Protein AF-A0A7V1V5C9-F1 (afdb_monomer_lite)

Structure (mmCIF, N/CA/C/O backbone):
data_AF-A0A7V1V5C9-F1
#
_entry.id   AF-A0A7V1V5C9-F1
#
loop_
_atom_site.group_PDB
_atom_site.id
_atom_site.type_symbol
_atom_site.label_atom_id
_atom_site.label_alt_id
_atom_site.label_comp_id
_atom_site.label_asym_id
_atom_site.label_entity_id
_atom_site.label_seq_id
_atom_site.pdbx_PDB_ins_code
_atom_site.Cartn_x
_atom_site.Cartn_y
_atom_site.Cartn_z
_atom_site.occupancy
_atom_site.B_iso_or_equiv
_atom_site.auth_seq_id
_atom_site.auth_comp_id
_atom_site.auth_asym_id
_atom_site.auth_atom_id
_atom_site.pdbx_PDB_model_num
ATOM 1 N N . MET A 1 1 ? 15.143 10.379 5.869 1.00 79.50 1 MET A N 1
ATOM 2 C CA . MET A 1 1 ? 14.271 9.514 6.692 1.00 79.50 1 MET A CA 1
ATOM 3 C C . MET A 1 1 ? 13.698 8.417 5.808 1.00 79.50 1 MET A C 1
ATOM 5 O O . MET A 1 1 ? 13.398 8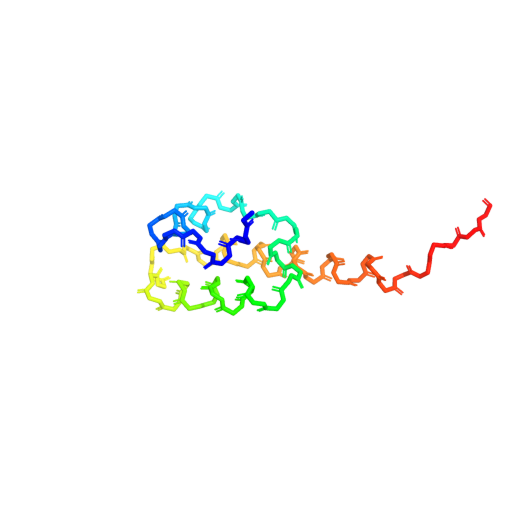.681 4.648 1.00 79.50 1 MET A O 1
ATOM 9 N N . CYS A 1 2 ? 13.632 7.184 6.294 1.00 93.69 2 CYS A N 1
ATOM 10 C CA . CYS A 1 2 ? 13.060 6.055 5.575 1.00 93.69 2 CYS A CA 1
ATOM 11 C C . CYS A 1 2 ? 11.527 6.111 5.625 1.00 93.69 2 CYS A C 1
ATOM 13 O O . CYS A 1 2 ? 10.950 6.470 6.645 1.00 93.69 2 CYS A O 1
ATOM 15 N N . TYR A 1 3 ? 10.847 5.701 4.551 1.00 96.12 3 TYR A N 1
ATOM 16 C CA . TYR A 1 3 ? 9.380 5.720 4.499 1.00 96.12 3 TYR A CA 1
ATOM 17 C C . TYR A 1 3 ? 8.736 4.885 5.621 1.00 96.12 3 TYR A C 1
ATOM 19 O O . TYR A 1 3 ? 7.710 5.277 6.162 1.00 96.12 3 TYR A O 1
ATOM 27 N N . CYS A 1 4 ? 9.368 3.781 6.044 1.00 95.25 4 CYS A N 1
ATOM 28 C CA . CYS A 1 4 ? 8.871 2.955 7.151 1.00 95.25 4 CYS A CA 1
ATOM 29 C C . CYS A 1 4 ? 8.915 3.627 8.535 1.00 95.25 4 CYS A C 1
ATOM 31 O O . CYS A 1 4 ? 8.380 3.054 9.481 1.00 95.25 4 CYS A O 1
ATOM 33 N N . GLU A 1 5 ? 9.567 4.785 8.664 1.00 96.62 5 GLU A N 1
ATOM 34 C CA . GLU A 1 5 ? 9.638 5.565 9.908 1.00 96.62 5 GLU A CA 1
ATOM 35 C C . GLU A 1 5 ? 8.481 6.564 10.041 1.00 96.62 5 GLU A C 1
ATOM 37 O O . GLU A 1 5 ? 8.287 7.122 11.119 1.00 96.62 5 GLU A O 1
ATOM 42 N N . LYS A 1 6 ? 7.689 6.770 8.976 1.00 96.38 6 LYS A N 1
ATOM 43 C CA . LYS A 1 6 ? 6.448 7.547 9.051 1.00 96.38 6 LYS A CA 1
ATOM 44 C C . LYS A 1 6 ? 5.484 6.934 10.067 1.00 96.38 6 LYS A C 1
ATOM 46 O O . LYS A 1 6 ? 5.461 5.716 10.284 1.00 96.38 6 LYS A O 1
ATOM 51 N N . SER A 1 7 ? 4.635 7.778 10.648 1.00 96.62 7 SER A N 1
ATOM 52 C CA . SER A 1 7 ? 3.584 7.302 11.542 1.00 96.62 7 SER A CA 1
ATOM 53 C C . SER A 1 7 ? 2.598 6.401 10.797 1.00 96.62 7 SER A C 1
ATOM 55 O O . SER A 1 7 ? 2.382 6.526 9.590 1.00 96.62 7 SER A O 1
ATOM 57 N N . GLU A 1 8 ? 1.939 5.491 11.517 1.00 95.88 8 GLU A N 1
ATOM 58 C CA . GLU A 1 8 ? 0.980 4.588 10.872 1.00 95.88 8 GLU A CA 1
ATOM 59 C C . GLU A 1 8 ? -0.203 5.337 10.244 1.00 95.88 8 GLU A C 1
ATOM 61 O O . GLU A 1 8 ? -0.729 4.879 9.237 1.00 95.88 8 GLU A O 1
ATOM 66 N N . LYS A 1 9 ? -0.578 6.506 10.786 1.00 96.38 9 LYS A N 1
ATOM 67 C CA . LYS A 1 9 ? -1.627 7.366 10.219 1.00 96.38 9 LYS A CA 1
ATOM 68 C C . LYS A 1 9 ? -1.226 7.950 8.865 1.00 96.38 9 LYS A C 1
ATOM 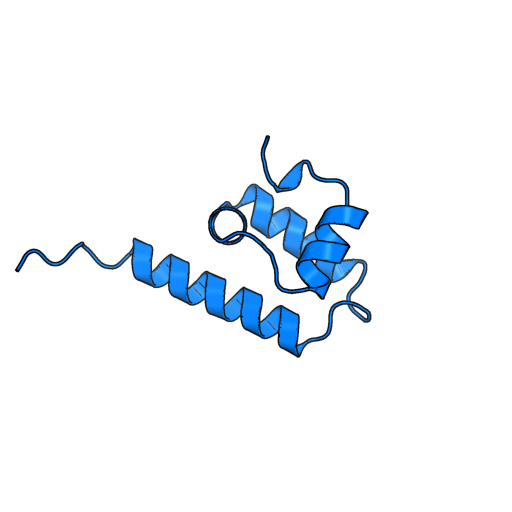70 O O . LYS A 1 9 ? -2.045 7.964 7.951 1.00 96.38 9 LYS A O 1
ATOM 75 N N . GLU A 1 10 ? 0.017 8.404 8.724 1.00 97.12 10 GLU A N 1
ATOM 76 C CA . GLU A 1 10 ? 0.529 8.906 7.444 1.00 97.12 10 GLU A CA 1
ATOM 77 C C . GLU A 1 10 ? 0.610 7.783 6.412 1.00 97.12 10 GLU A C 1
ATOM 79 O O . GLU A 1 10 ? 0.130 7.937 5.294 1.00 97.12 10 GLU A O 1
ATOM 84 N N . LEU A 1 11 ? 1.141 6.623 6.810 1.00 97.38 11 LEU A N 1
ATOM 85 C CA . LEU A 1 11 ? 1.205 5.445 5.945 1.00 97.38 11 LEU A CA 1
ATOM 86 C C . LEU A 1 11 ? -0.185 4.980 5.511 1.00 97.38 11 LEU A C 1
ATOM 88 O O . LEU A 1 11 ? -0.387 4.629 4.354 1.00 97.38 11 LEU A O 1
ATOM 92 N N . PHE A 1 12 ? -1.152 4.990 6.426 1.00 97.25 12 PHE A N 1
ATOM 93 C CA . PHE A 1 12 ? -2.542 4.688 6.116 1.00 97.25 12 PHE A CA 1
ATOM 94 C C . PHE A 1 12 ? -3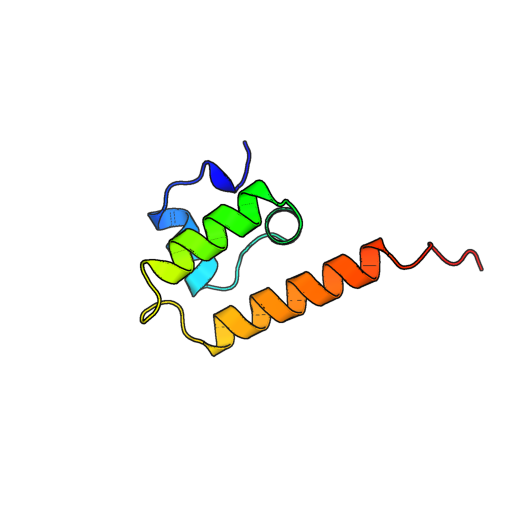.119 5.674 5.094 1.00 97.25 12 PHE A C 1
ATOM 96 O O . PHE A 1 12 ? -3.744 5.241 4.128 1.00 97.25 12 PHE A O 1
ATOM 103 N N . SER A 1 13 ? -2.890 6.978 5.278 1.00 97.50 13 SER A N 1
ATOM 104 C CA . SER A 1 13 ? -3.354 8.010 4.345 1.00 97.50 13 SER A CA 1
ATOM 105 C C . SER A 1 13 ? -2.756 7.815 2.951 1.00 97.50 13 SER A C 1
ATOM 107 O O . SER A 1 13 ? -3.491 7.822 1.964 1.00 97.50 13 SER A O 1
ATOM 109 N N . ASP A 1 14 ? -1.447 7.568 2.876 1.00 97.38 14 ASP A N 1
ATOM 110 C CA . ASP A 1 14 ? -0.745 7.318 1.616 1.00 97.38 14 ASP A CA 1
ATOM 111 C C . ASP A 1 14 ? -1.266 6.042 0.928 1.00 97.38 14 ASP A C 1
ATOM 113 O O . ASP A 1 14 ? -1.502 6.027 -0.280 1.00 97.38 14 ASP A O 1
ATOM 117 N N . LEU A 1 15 ? -1.488 4.966 1.693 1.00 96.81 15 LEU A N 1
ATOM 118 C CA . LEU A 1 15 ? -2.016 3.707 1.163 1.00 96.81 15 LEU A CA 1
ATOM 119 C C . LEU A 1 15 ? -3.447 3.845 0.667 1.00 96.81 15 LEU A C 1
ATOM 121 O O . LEU A 1 15 ? -3.770 3.329 -0.397 1.00 96.81 15 LEU A O 1
ATOM 125 N N . LYS A 1 16 ? -4.299 4.548 1.414 1.00 96.38 16 LYS A N 1
ATOM 126 C CA . LYS A 1 16 ? -5.684 4.803 1.018 1.00 96.38 16 LYS A CA 1
ATOM 127 C C . LYS A 1 16 ? -5.759 5.667 -0.244 1.00 96.38 16 LYS A C 1
ATOM 129 O O . LYS A 1 16 ? -6.652 5.459 -1.058 1.00 96.38 16 LYS A O 1
ATOM 134 N N . GLY A 1 17 ? -4.825 6.605 -0.408 1.00 95.44 17 GLY A N 1
ATOM 135 C CA . GLY A 1 17 ? -4.715 7.460 -1.591 1.00 95.44 17 GLY A CA 1
ATOM 136 C C . GLY A 1 17 ? -3.972 6.835 -2.775 1.00 95.44 17 GLY A C 1
ATOM 137 O O . GLY A 1 17 ? -3.980 7.415 -3.856 1.00 95.44 17 GLY A O 1
ATOM 138 N N . GLY A 1 18 ? -3.312 5.684 -2.601 1.00 95.56 18 GLY A N 1
ATOM 139 C CA . GLY A 1 18 ? -2.457 5.097 -3.638 1.00 95.56 18 GLY A CA 1
ATOM 140 C C . GLY A 1 18 ? -1.197 5.921 -3.941 1.00 95.56 18 GLY A C 1
ATOM 141 O O . GLY A 1 18 ? -0.587 5.747 -4.992 1.00 95.56 18 GLY A O 1
ATOM 142 N N . THR A 1 19 ? -0.785 6.810 -3.034 1.00 96.62 19 THR A N 1
ATOM 143 C CA . THR A 1 19 ? 0.313 7.777 -3.223 1.00 96.62 19 THR A CA 1
ATOM 144 C C . THR A 1 19 ? 1.639 7.299 -2.629 1.00 96.62 19 THR A C 1
ATOM 146 O O . THR A 1 19 ? 2.504 8.101 -2.276 1.00 96.62 19 THR A O 1
ATOM 149 N N . VAL A 1 20 ? 1.816 5.982 -2.489 1.00 97.38 20 VAL A N 1
ATOM 150 C CA . VAL A 1 20 ? 3.058 5.400 -1.965 1.00 97.38 20 VAL A CA 1
ATOM 151 C C . VAL A 1 20 ? 4.200 5.622 -2.972 1.00 97.38 20 VAL A C 1
ATOM 153 O O . VAL A 1 20 ? 4.052 5.232 -4.134 1.00 97.38 20 VAL A O 1
ATOM 156 N N . PRO A 1 21 ? 5.345 6.193 -2.550 1.00 97.19 21 PRO A N 1
ATOM 157 C CA . PRO A 1 21 ? 6.497 6.403 -3.426 1.00 97.19 21 PRO A CA 1
ATOM 158 C C . PRO A 1 21 ? 7.103 5.097 -3.950 1.00 97.19 21 PRO A C 1
ATOM 160 O O . PRO A 1 21 ? 7.153 4.085 -3.243 1.00 97.19 21 PRO A O 1
ATOM 163 N N . ASP A 1 22 ? 7.653 5.138 -5.156 1.00 97.00 22 ASP A N 1
ATOM 164 C CA . ASP A 1 22 ? 8.223 3.982 -5.856 1.00 97.00 22 ASP A CA 1
ATOM 165 C C . ASP A 1 22 ? 9.388 3.363 -5.076 1.00 97.00 22 ASP A C 1
ATOM 167 O O . ASP A 1 22 ? 9.477 2.141 -4.917 1.00 97.00 22 ASP A O 1
ATOM 171 N N . GLU A 1 23 ? 10.249 4.196 -4.485 1.00 95.62 23 GLU A N 1
ATOM 172 C CA . GLU A 1 23 ? 11.354 3.725 -3.653 1.00 95.62 23 GLU A CA 1
ATOM 173 C C . GLU A 1 23 ? 10.843 2.972 -2.420 1.00 95.62 23 GLU A C 1
ATOM 175 O O . GLU A 1 23 ? 11.471 2.010 -1.971 1.00 95.62 23 GLU A O 1
ATOM 180 N N . ALA A 1 24 ? 9.694 3.372 -1.870 1.00 97.25 24 ALA A N 1
ATOM 181 C CA . ALA A 1 24 ? 9.086 2.695 -0.733 1.00 97.25 24 ALA A CA 1
ATOM 182 C C . ALA A 1 24 ? 8.489 1.333 -1.120 1.00 97.25 24 ALA A C 1
ATOM 184 O O . ALA A 1 24 ? 8.587 0.389 -0.336 1.00 97.25 24 ALA A O 1
ATOM 185 N N . LEU A 1 25 ? 7.940 1.195 -2.329 1.00 97.44 25 LEU A N 1
ATOM 186 C CA . LEU A 1 25 ? 7.453 -0.091 -2.848 1.00 97.44 25 LEU A CA 1
ATOM 187 C C . LEU A 1 25 ? 8.594 -1.101 -3.057 1.00 97.44 25 LEU A C 1
ATOM 189 O O . LEU A 1 25 ? 8.413 -2.311 -2.883 1.00 97.44 25 LEU A O 1
ATOM 193 N N . LEU A 1 26 ? 9.786 -0.608 -3.394 1.00 96.50 26 LEU A N 1
ATOM 194 C CA . LEU A 1 26 ? 10.954 -1.436 -3.699 1.00 96.50 26 LEU A CA 1
ATOM 195 C C . LEU A 1 26 ? 11.792 -1.805 -2.472 1.00 96.50 26 LEU A C 1
ATOM 197 O O . LEU A 1 26 ? 12.419 -2.866 -2.453 1.00 96.50 26 LEU A O 1
ATOM 201 N N . ARG A 1 27 ? 11.835 -0.956 -1.440 1.00 96.62 27 ARG A N 1
ATOM 202 C CA . ARG A 1 27 ? 12.649 -1.218 -0.244 1.00 96.62 27 ARG A CA 1
ATOM 203 C C . ARG A 1 27 ? 11.990 -2.272 0.661 1.00 96.62 27 ARG A C 1
ATOM 205 O O . ARG A 1 27 ? 10.859 -2.063 1.097 1.00 96.62 27 ARG A O 1
ATOM 212 N N . PRO A 1 28 ? 12.697 -3.354 1.052 1.00 96.38 28 PRO A N 1
ATOM 213 C CA . PRO A 1 28 ? 12.113 -4.421 1.873 1.00 96.38 28 PRO A CA 1
ATOM 214 C C . PRO A 1 28 ? 11.538 -3.956 3.219 1.00 96.38 28 PRO A C 1
ATOM 216 O O . PRO A 1 28 ? 10.465 -4.405 3.618 1.00 96.38 28 PRO A O 1
ATOM 219 N N . CYS A 1 29 ? 12.219 -3.036 3.915 1.00 97.06 29 CYS A N 1
ATOM 220 C CA . CYS A 1 29 ? 11.746 -2.496 5.194 1.00 97.06 29 CYS A CA 1
ATOM 221 C C . CYS A 1 29 ? 10.439 -1.699 5.045 1.00 97.06 29 CYS A C 1
ATOM 223 O O . CYS A 1 29 ? 9.516 -1.869 5.841 1.00 97.06 29 CYS A O 1
ATOM 225 N N . CYS A 1 30 ? 10.339 -0.883 3.994 1.00 97.88 30 CYS A N 1
ATOM 226 C CA . CYS A 1 30 ? 9.145 -0.119 3.649 1.00 97.88 30 CYS A CA 1
ATOM 227 C C . CYS A 1 30 ? 7.996 -1.039 3.255 1.00 97.88 30 CYS A C 1
ATOM 229 O O . CYS A 1 30 ? 6.912 -0.918 3.820 1.00 97.88 30 CYS A O 1
ATOM 231 N N . TRP A 1 31 ? 8.247 -2.012 2.375 1.00 97.62 31 TRP A N 1
ATOM 232 C CA . TRP A 1 31 ? 7.225 -2.962 1.948 1.00 97.62 31 TRP A CA 1
ATOM 233 C C . TRP A 1 31 ? 6.652 -3.769 3.117 1.00 97.62 31 TRP A C 1
ATOM 235 O O . TRP A 1 31 ? 5.436 -3.879 3.259 1.00 97.62 31 TRP A O 1
ATOM 245 N N . LYS A 1 32 ? 7.510 -4.261 4.023 1.00 98.06 32 LYS A N 1
ATOM 246 C CA . LYS A 1 32 ? 7.064 -4.950 5.243 1.00 98.06 32 LYS A CA 1
ATOM 247 C C . LYS A 1 32 ? 6.121 -4.071 6.068 1.00 98.06 32 LYS A C 1
ATOM 249 O O . LYS A 1 32 ? 5.070 -4.543 6.498 1.00 98.06 32 LYS A O 1
ATOM 254 N N . LYS A 1 33 ? 6.479 -2.802 6.281 1.00 97.81 33 LYS A N 1
ATOM 255 C CA . LYS A 1 33 ? 5.655 -1.863 7.053 1.00 97.81 33 LYS A CA 1
ATOM 256 C C . LYS A 1 33 ? 4.341 -1.530 6.336 1.00 97.81 33 LYS A C 1
ATOM 258 O O . LYS A 1 33 ? 3.300 -1.519 6.983 1.00 97.81 33 LYS A O 1
ATOM 263 N N . ILE A 1 34 ? 4.367 -1.344 5.016 1.00 98.00 34 ILE A N 1
ATOM 264 C CA . ILE A 1 34 ? 3.178 -1.157 4.171 1.00 98.00 34 ILE A CA 1
ATOM 265 C C . ILE A 1 34 ? 2.201 -2.329 4.343 1.00 98.00 34 ILE A C 1
ATOM 267 O O . ILE A 1 34 ? 1.030 -2.107 4.644 1.00 98.00 34 ILE A O 1
ATOM 271 N N . CYS A 1 35 ? 2.680 -3.573 4.250 1.00 97.56 35 CYS A N 1
ATOM 272 C CA . CYS A 1 35 ? 1.843 -4.754 4.467 1.00 97.56 35 CYS A CA 1
ATOM 273 C C . CYS A 1 35 ? 1.277 -4.823 5.895 1.00 97.56 35 CYS A C 1
ATOM 275 O O . CYS A 1 35 ? 0.122 -5.198 6.072 1.00 97.56 35 CYS A O 1
ATOM 277 N N . GLN A 1 36 ? 2.052 -4.440 6.918 1.00 97.69 36 GLN A N 1
ATOM 278 C CA . GLN A 1 36 ? 1.565 -4.386 8.304 1.00 97.69 36 GLN A CA 1
ATOM 279 C C . GLN A 1 36 ? 0.427 -3.373 8.478 1.00 97.69 36 GLN A C 1
ATOM 281 O O . GLN A 1 36 ? -0.579 -3.683 9.113 1.00 97.69 36 GLN A O 1
ATOM 286 N N . VAL A 1 37 ? 0.568 -2.177 7.899 1.00 96.81 37 VAL A N 1
ATOM 287 C CA . VAL A 1 37 ? -0.473 -1.138 7.908 1.00 96.81 37 VAL A CA 1
ATOM 288 C C . VAL A 1 37 ? -1.700 -1.641 7.140 1.00 96.81 37 VAL A C 1
ATOM 290 O O . VAL A 1 37 ? -2.806 -1.623 7.675 1.00 96.81 37 VAL A O 1
ATOM 293 N N . ARG A 1 38 ? -1.522 -2.226 5.949 1.00 96.19 38 ARG A N 1
ATOM 294 C CA . ARG A 1 38 ? -2.632 -2.837 5.202 1.00 96.19 38 ARG A CA 1
ATOM 295 C C . ARG A 1 38 ? -3.348 -3.947 5.975 1.00 96.19 38 ARG A C 1
ATOM 297 O O . ARG A 1 38 ? -4.560 -4.078 5.845 1.00 96.19 38 ARG A O 1
ATOM 304 N N . GLY A 1 39 ? -2.629 -4.741 6.764 1.00 96.12 39 GLY A N 1
ATOM 305 C CA . GLY A 1 39 ? -3.227 -5.774 7.611 1.00 96.12 39 GLY A CA 1
ATOM 306 C C . GLY A 1 39 ? -4.097 -5.194 8.729 1.00 96.12 39 GLY A C 1
ATOM 307 O O . GLY A 1 39 ? -5.171 -5.721 9.000 1.00 96.12 39 GLY A O 1
ATOM 308 N N . LYS A 1 40 ? -3.666 -4.085 9.343 1.00 96.44 40 LYS A N 1
ATOM 309 C CA . LYS A 1 40 ? -4.411 -3.398 10.411 1.00 96.44 40 LYS A CA 1
ATOM 310 C C . LYS A 1 40 ? -5.690 -2.722 9.912 1.00 96.44 40 LYS A C 1
ATOM 312 O O . LYS A 1 40 ? -6.713 -2.817 10.578 1.00 96.44 40 LYS A O 1
ATOM 317 N N . TRP A 1 41 ? -5.629 -2.074 8.749 1.00 94.62 41 TRP A N 1
ATOM 318 C CA . TRP A 1 41 ? -6.734 -1.300 8.160 1.00 94.62 41 TRP A CA 1
ATOM 319 C C . TRP A 1 41 ? -7.239 -1.930 6.861 1.00 94.62 41 TRP A C 1
ATOM 321 O O . TRP A 1 41 ? -7.425 -1.259 5.844 1.00 94.62 41 TRP A O 1
ATOM 331 N N . PHE A 1 42 ? -7.393 -3.256 6.873 1.00 91.81 42 PHE A N 1
ATOM 332 C CA . PHE A 1 42 ? -7.707 -4.032 5.676 1.00 91.81 42 PHE A CA 1
ATOM 333 C C . PHE A 1 42 ? -9.012 -3.594 5.007 1.00 91.81 42 PHE A C 1
ATOM 335 O O . PHE A 1 42 ? -9.069 -3.547 3.782 1.00 91.81 42 PHE A O 1
ATOM 342 N N . LYS A 1 43 ? -10.043 -3.279 5.799 1.00 92.38 43 LYS A N 1
ATOM 343 C CA . LYS A 1 43 ? -11.371 -2.933 5.279 1.00 92.38 43 LYS A CA 1
ATOM 344 C C . LYS A 1 43 ? -11.385 -1.534 4.669 1.00 92.38 43 LYS A C 1
ATOM 346 O O . LYS A 1 43 ? -12.169 -1.255 3.770 1.00 92.38 43 LYS A O 1
ATOM 351 N N . GLU A 1 44 ? -10.534 -0.651 5.176 1.00 95.50 44 GLU A N 1
ATOM 352 C CA . GLU A 1 44 ? -10.493 0.760 4.814 1.00 95.50 44 GLU A CA 1
ATOM 353 C C . GLU A 1 44 ? -9.580 1.042 3.617 1.00 95.50 44 GLU A C 1
ATOM 355 O O . GLU A 1 44 ? -9.825 1.993 2.871 1.00 95.50 44 GLU A O 1
ATOM 360 N N . ILE A 1 45 ? -8.537 0.231 3.419 1.00 92.81 45 ILE A N 1
ATOM 361 C CA . ILE A 1 45 ? -7.679 0.291 2.232 1.00 92.81 45 ILE A CA 1
ATOM 362 C C . ILE A 1 45 ? -8.273 -0.651 1.184 1.00 92.81 45 ILE A C 1
ATOM 364 O O . ILE A 1 45 ? -7.955 -1.842 1.141 1.00 92.81 45 ILE A O 1
ATOM 368 N N . GLY A 1 46 ? -9.157 -0.093 0.356 1.00 91.88 46 GLY A N 1
ATOM 369 C CA 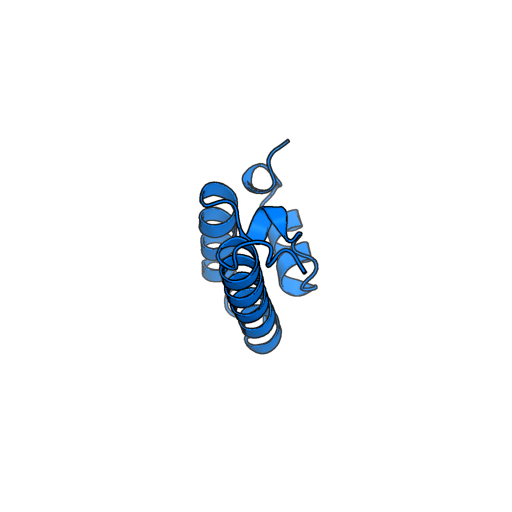. GLY A 1 46 ? -9.902 -0.833 -0.659 1.00 91.88 46 GLY A CA 1
ATOM 370 C C . GLY A 1 46 ? -9.016 -1.701 -1.556 1.00 91.88 46 GLY A C 1
ATOM 371 O O . GLY A 1 46 ? -7.898 -1.322 -1.921 1.00 91.88 46 GLY A O 1
ATOM 372 N N . ASP A 1 47 ? -9.537 -2.868 -1.929 1.00 94.56 47 ASP A N 1
ATOM 373 C CA . ASP A 1 47 ? -8.781 -3.902 -2.645 1.00 94.56 47 ASP A CA 1
ATOM 374 C C . ASP A 1 47 ? -8.249 -3.427 -4.001 1.00 94.56 47 ASP A C 1
ATOM 376 O O . ASP A 1 47 ? -7.157 -3.826 -4.401 1.00 94.56 47 ASP A O 1
ATOM 380 N N . LEU A 1 48 ? -8.962 -2.519 -4.677 1.00 95.44 48 LEU A N 1
ATOM 381 C CA . LEU A 1 48 ? -8.517 -1.941 -5.947 1.00 95.44 48 LEU A CA 1
ATOM 382 C C . LEU A 1 48 ? -7.215 -1.143 -5.788 1.00 95.44 48 LEU A C 1
ATOM 384 O O . LEU A 1 48 ? -6.251 -1.381 -6.512 1.00 95.44 48 LEU A O 1
ATOM 388 N N . VAL A 1 49 ? -7.163 -0.235 -4.808 1.00 95.19 49 VAL A N 1
ATOM 389 C CA . VAL A 1 49 ? -5.969 0.585 -4.545 1.00 95.19 49 VAL A CA 1
ATOM 390 C C . VAL A 1 49 ? -4.804 -0.304 -4.118 1.00 95.19 49 VAL A C 1
ATOM 392 O O . VAL A 1 49 ? -3.672 -0.115 -4.560 1.00 95.19 49 VAL A O 1
ATOM 395 N N . TRP A 1 50 ? -5.080 -1.317 -3.296 1.00 97.00 50 TRP A N 1
ATOM 396 C CA . TRP A 1 50 ? -4.060 -2.272 -2.884 1.00 97.00 50 TRP A CA 1
ATOM 397 C C . TRP A 1 50 ? -3.499 -3.084 -4.060 1.00 97.00 50 TRP A C 1
ATOM 399 O O . TRP A 1 50 ? -2.282 -3.252 -4.163 1.00 97.00 50 TRP A O 1
ATOM 409 N N . THR A 1 51 ? -4.369 -3.540 -4.963 1.00 97.56 51 THR A N 1
ATOM 410 C CA . THR A 1 51 ? -3.981 -4.277 -6.175 1.00 97.56 51 THR A CA 1
ATOM 411 C C . THR A 1 51 ? -3.082 -3.417 -7.059 1.00 97.56 51 THR A C 1
ATOM 413 O O . THR A 1 51 ? -1.982 -3.844 -7.394 1.00 97.56 51 THR A O 1
ATOM 416 N N . MET A 1 52 ? -3.460 -2.157 -7.304 1.00 97.25 52 MET A N 1
ATOM 417 C CA . MET A 1 52 ? -2.636 -1.207 -8.062 1.00 97.25 52 MET A CA 1
ATOM 418 C C . MET A 1 52 ? -1.228 -1.030 -7.474 1.00 97.25 52 MET A C 1
ATOM 420 O O . MET A 1 52 ? -0.246 -0.996 -8.212 1.00 97.25 52 MET A O 1
ATOM 424 N N . LEU A 1 53 ? -1.099 -0.927 -6.146 1.00 97.62 53 LEU A N 1
ATOM 425 C CA . LEU A 1 53 ? 0.209 -0.800 -5.490 1.00 97.62 53 LEU A CA 1
ATOM 426 C C . LEU A 1 53 ? 1.055 -2.074 -5.627 1.00 97.62 53 LEU A C 1
ATOM 428 O O . LEU A 1 53 ? 2.277 -1.992 -5.782 1.00 97.62 53 LEU A O 1
ATOM 432 N N . CYS A 1 54 ? 0.420 -3.248 -5.579 1.00 97.81 54 CYS A N 1
ATOM 433 C CA . CYS A 1 54 ? 1.090 -4.524 -5.815 1.00 97.81 54 CYS A CA 1
ATOM 434 C C . CYS A 1 54 ? 1.586 -4.637 -7.262 1.00 97.81 54 CYS A C 1
ATOM 436 O O . CYS A 1 54 ? 2.751 -4.977 -7.474 1.00 97.81 54 CYS A O 1
ATOM 438 N N . ASP A 1 55 ? 0.742 -4.294 -8.235 1.00 98.00 55 ASP A N 1
ATOM 439 C CA . ASP A 1 55 ? 1.083 -4.329 -9.659 1.00 98.00 55 ASP A CA 1
ATOM 440 C C . ASP A 1 55 ? 2.226 -3.365 -9.973 1.00 98.00 55 ASP A C 1
ATOM 442 O O . ASP A 1 55 ? 3.232 -3.760 -10.568 1.00 98.00 55 ASP A O 1
ATOM 446 N N . LYS A 1 56 ? 2.140 -2.133 -9.459 1.00 97.50 56 LYS A N 1
ATOM 447 C CA . LYS A 1 56 ? 3.203 -1.131 -9.576 1.00 97.50 56 LYS A CA 1
ATOM 448 C C . LYS A 1 56 ? 4.526 -1.638 -9.004 1.00 97.50 56 LYS A C 1
ATOM 450 O O . LYS A 1 56 ? 5.578 -1.475 -9.615 1.00 97.50 56 LYS A O 1
ATOM 455 N N . ARG A 1 57 ? 4.504 -2.310 -7.849 1.00 97.50 57 ARG A N 1
ATOM 456 C CA . ARG A 1 57 ? 5.714 -2.922 -7.279 1.00 97.50 57 ARG A CA 1
ATOM 457 C C . ARG A 1 57 ? 6.302 -3.991 -8.201 1.00 97.50 57 ARG A C 1
ATOM 459 O O . ARG A 1 57 ? 7.520 -4.030 -8.366 1.00 97.50 57 ARG A O 1
ATOM 466 N N . VAL A 1 58 ? 5.471 -4.863 -8.772 1.00 97.50 58 VAL A N 1
ATOM 467 C CA . VAL A 1 58 ? 5.923 -5.901 -9.714 1.00 97.50 58 VAL A CA 1
ATOM 468 C C . VAL A 1 58 ? 6.556 -5.265 -10.949 1.00 97.50 58 VAL A C 1
ATOM 470 O O . VAL A 1 58 ? 7.634 -5.691 -11.364 1.00 97.50 58 VAL A O 1
ATOM 473 N N . GLU A 1 59 ? 5.931 -4.228 -11.503 1.00 97.06 59 GLU A N 1
ATOM 474 C CA . GLU A 1 59 ? 6.461 -3.474 -12.637 1.00 97.06 59 GLU A CA 1
ATOM 475 C C . GLU A 1 59 ? 7.832 -2.862 -12.321 1.00 97.06 59 GLU A C 1
ATOM 477 O O . GLU A 1 59 ? 8.795 -3.105 -13.047 1.00 97.06 59 GLU A O 1
ATOM 482 N N . LEU A 1 60 ? 7.963 -2.165 -11.190 1.00 95.94 60 LEU A N 1
ATOM 483 C CA . LEU A 1 60 ? 9.226 -1.555 -10.769 1.00 95.94 60 LEU A CA 1
ATOM 484 C C . LEU A 1 60 ? 10.340 -2.595 -10.550 1.00 95.94 60 LEU A C 1
ATOM 486 O O . LEU A 1 60 ? 11.506 -2.343 -10.861 1.00 95.94 60 LEU A O 1
ATOM 490 N N . ILE A 1 61 ? 10.004 -3.781 -10.027 1.00 95.38 61 ILE A N 1
ATOM 491 C CA . ILE A 1 61 ? 10.964 -4.888 -9.884 1.00 95.38 61 ILE A CA 1
ATOM 492 C C . ILE A 1 61 ? 11.420 -5.381 -11.260 1.00 95.38 61 ILE A C 1
ATOM 494 O O . ILE A 1 61 ? 12.618 -5.579 -11.459 1.00 95.38 61 ILE A O 1
ATOM 498 N N . ARG A 1 62 ? 10.495 -5.546 -12.215 1.00 94.88 62 ARG A N 1
ATOM 499 C CA . ARG A 1 62 ? 10.823 -5.951 -13.593 1.00 94.88 62 ARG A CA 1
ATOM 500 C C . ARG A 1 62 ? 11.722 -4.924 -14.277 1.00 94.88 62 ARG A C 1
ATOM 502 O O . ARG A 1 62 ? 12.717 -5.314 -14.876 1.00 94.88 62 ARG A O 1
ATOM 509 N N . GLN A 1 63 ? 11.420 -3.633 -14.141 1.00 92.50 63 GLN A N 1
ATOM 510 C CA . GLN A 1 63 ? 12.225 -2.549 -14.716 1.00 92.50 63 GLN A CA 1
ATOM 511 C C . GLN A 1 63 ? 13.660 -2.539 -14.170 1.00 92.50 63 GLN A C 1
ATOM 513 O O . GLN A 1 63 ? 14.598 -2.328 -14.926 1.00 92.50 63 GLN A O 1
ATOM 518 N N . ARG A 1 64 ? 13.860 -2.835 -12.877 1.00 86.56 64 ARG A N 1
ATOM 519 C CA . ARG A 1 64 ? 15.211 -2.954 -12.292 1.00 86.56 64 ARG A CA 1
ATOM 520 C C . ARG A 1 64 ? 15.997 -4.174 -12.764 1.00 86.56 64 ARG A C 1
ATOM 522 O O . ARG A 1 64 ? 17.217 -4.185 -12.634 1.00 86.56 64 ARG A O 1
ATOM 529 N N . GLN A 1 65 ? 15.308 -5.218 -13.213 1.00 82.00 65 GLN A N 1
ATOM 530 C CA . GLN A 1 65 ? 15.926 -6.464 -13.671 1.00 82.00 65 GLN A CA 1
ATOM 531 C C . GLN A 1 65 ? 16.176 -6.480 -15.178 1.00 82.00 65 GLN A C 1
ATOM 533 O O . GLN A 1 65 ? 16.968 -7.299 -15.639 1.00 82.00 65 GLN A O 1
ATOM 538 N N . GLN A 1 66 ? 15.531 -5.597 -15.945 1.00 70.19 66 GLN A N 1
ATOM 539 C CA . GLN A 1 66 ? 15.905 -5.401 -17.337 1.00 70.19 66 GLN A CA 1
ATOM 540 C C . GLN A 1 66 ? 17.297 -4.760 -17.374 1.00 70.19 66 GLN A C 1
ATOM 542 O O . GLN A 1 66 ? 17.475 -3.673 -16.820 1.00 70.19 66 GLN A O 1
ATOM 547 N N . PRO A 1 67 ? 18.303 -5.408 -17.992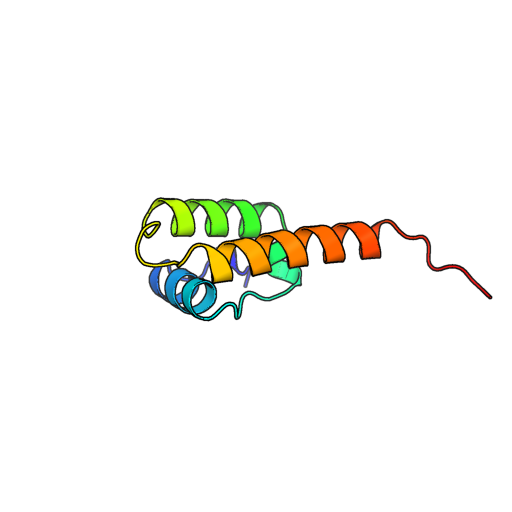 1.00 56.88 67 PRO A N 1
ATOM 548 C CA . PRO A 1 67 ? 19.536 -4.711 -18.304 1.00 56.88 67 PRO A CA 1
ATOM 549 C C . PRO A 1 67 ? 19.161 -3.540 -19.205 1.00 56.88 67 PRO A C 1
ATOM 551 O O . PRO A 1 67 ? 18.372 -3.713 -20.135 1.00 56.88 67 PRO A O 1
ATOM 554 N N . SER A 1 68 ? 19.699 -2.357 -18.916 1.00 60.22 68 SER A N 1
ATOM 555 C CA . SER A 1 68 ? 19.6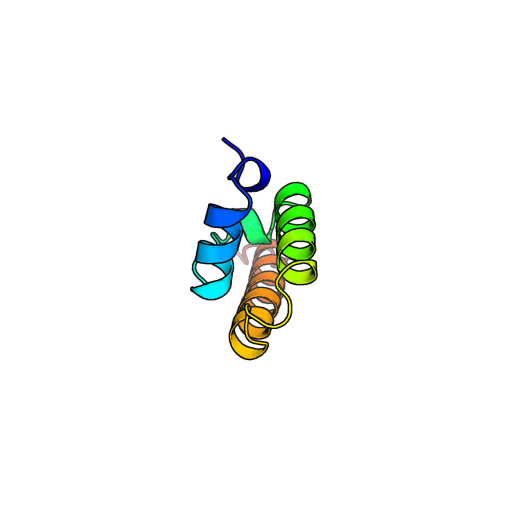62 -1.225 -19.833 1.00 60.22 68 SER A CA 1
ATOM 556 C C . SER A 1 68 ? 20.207 -1.719 -21.170 1.00 60.22 68 SER A C 1
ATOM 558 O O . SER A 1 68 ? 21.415 -1.882 -21.325 1.00 60.22 68 SER A O 1
ATOM 560 N N . GLY A 1 69 ? 19.314 -2.071 -22.092 1.00 50.56 69 GLY A N 1
ATOM 561 C CA . GLY A 1 69 ? 19.680 -2.480 -23.431 1.00 50.56 69 GLY A CA 1
ATOM 562 C C . GLY A 1 69 ? 20.277 -1.263 -24.104 1.00 50.56 69 GLY A C 1
ATOM 563 O O . GLY A 1 69 ? 19.551 -0.352 -24.489 1.00 50.56 69 GLY A O 1
ATOM 564 N N . THR A 1 70 ? 21.601 -1.223 -24.170 1.00 48.06 70 THR A N 1
ATOM 565 C CA . THR A 1 70 ? 22.338 -0.346 -25.065 1.00 48.06 70 THR A CA 1
ATOM 566 C C . THR A 1 70 ? 21.859 -0.640 -26.482 1.00 48.06 70 THR A C 1
ATOM 568 O O . THR A 1 70 ? 22.033 -1.757 -26.974 1.00 48.06 70 THR A O 1
ATOM 571 N N . ALA A 1 71 ? 21.246 0.354 -27.111 1.00 42.69 71 ALA A N 1
ATOM 572 C CA . ALA A 1 71 ? 21.162 0.487 -28.556 1.00 42.69 71 ALA A CA 1
ATOM 573 C C . ALA A 1 71 ? 21.774 1.842 -28.913 1.00 42.69 71 ALA A C 1
ATOM 575 O O . ALA A 1 71 ? 21.451 2.822 -28.200 1.00 42.69 71 ALA A O 1
#

Sequence (71 aa):
MCYCEKSEKELFSDLKGGTVPDEALLRPCCWKKICQVRGKWFKEIGDLVWTMLCDKRVELIRQRQQPSGTA

Radius of gyration: 13.24 Å; chains: 1; bounding box: 34×16×40 Å

Secondary structure (DSSP, 8-state):
--GGGS-HHHHHHHHHHT---HHHHHSHHHHHHHHHHHHHTTTTS-HHHHHHHHHHHHHHHHHHHS-----

Foldseek 3Di:
DQQLPDDLVVLLVCLLVLNDDLVLLADPSSVVSNVVSCVVCVVSNDPVSVVVSVVSSVVSVVVVPDDPPDD

pLDDT: mean 92.22, std 12.09, range [42.69, 98.06]